Protein AF-A0A6B3H7F5-F1 (afdb_monomer_lite)

Secondary structure (DSSP, 8-state):
-GGGGTPPEEEEEEEEEEEEPPHHHHHHHT--TT-EEEEEEEEEEETTEEEEEEEEEEEGGGSTTHHHH--TTS-HHHHHHHTT--------------BPPHHHHHHHT--TT-B-

Sequence (116 aa):
GVRRQGLRPGRNLIGLDRFPCPEALAAEVGVERGEPVWHLERVLLADDERVGLESTYVGVARVPDLDTEFDPDSSFYAYLRDALGIAFGDADERIETVLATPREALLIGTPPALPM

pLDDT: mean 93.84, std 5.07, range [72.62, 98.62]

Foldseek 3Di:
DLVVVVWDKWKDWPDKDKFFADPVCCVVQVHDGGQIKIWTWIFIDTNNAGDFIDTDIHGCVQVVCCVPQDDSGDDPVCCCCVVRVDDDDDDDDDDDWDFDDPVRCVSNVHDGGDID

Radius of gyration: 15.36 Å; chains: 1; bounding box: 31×31×33 Å

Structure (mmCIF, N/CA/C/O backbone):
data_AF-A0A6B3H7F5-F1
#
_entry.id   AF-A0A6B3H7F5-F1
#
loop_
_atom_site.group_PDB
_atom_site.id
_atom_site.type_symbol
_atom_site.label_atom_id
_atom_site.label_alt_id
_atom_site.label_comp_id
_atom_site.label_asym_id
_atom_site.label_entity_id
_atom_site.label_seq_id
_atom_site.pdbx_PDB_ins_code
_atom_site.Cartn_x
_atom_site.Cartn_y
_atom_site.Cartn_z
_atom_site.occupancy
_atom_site.B_iso_or_equiv
_atom_site.auth_seq_id
_atom_site.auth_comp_id
_atom_site.auth_asym_id
_atom_site.auth_atom_id
_atom_site.pdbx_PDB_model_num
ATOM 1 N N . GLY A 1 1 ? -0.734 -9.229 -16.812 1.00 73.50 1 GLY A N 1
ATOM 2 C CA . GLY A 1 1 ? -0.096 -9.446 -15.500 1.00 73.50 1 GLY A CA 1
ATOM 3 C C . GLY A 1 1 ? 1.192 -10.217 -15.682 1.00 73.50 1 GLY A C 1
ATOM 4 O O . GLY A 1 1 ? 1.214 -11.103 -16.527 1.00 73.50 1 GLY A O 1
ATOM 5 N N . VAL A 1 2 ? 2.221 -9.892 -14.898 1.00 82.25 2 VAL A N 1
ATOM 6 C CA . VAL A 1 2 ? 3.620 -10.360 -15.029 1.00 82.25 2 VAL A CA 1
ATOM 7 C C . VAL A 1 2 ? 3.735 -11.871 -15.305 1.00 82.25 2 VAL A C 1
ATOM 9 O O . VAL A 1 2 ? 4.310 -12.274 -16.310 1.00 82.25 2 VAL A O 1
ATOM 12 N N . ARG A 1 3 ? 3.043 -12.721 -14.526 1.00 85.12 3 ARG A N 1
ATOM 13 C CA . ARG A 1 3 ? 3.044 -14.187 -14.738 1.00 85.12 3 ARG A CA 1
ATOM 14 C C . ARG A 1 3 ? 2.457 -14.630 -16.083 1.00 85.12 3 ARG A C 1
ATOM 16 O O . ARG A 1 3 ? 2.951 -15.577 -16.679 1.00 85.12 3 ARG A O 1
ATOM 23 N N . ARG A 1 4 ? 1.405 -13.959 -16.579 1.00 87.06 4 ARG A N 1
ATOM 24 C CA . ARG A 1 4 ? 0.800 -14.266 -17.895 1.00 87.06 4 ARG A CA 1
ATOM 25 C C . ARG A 1 4 ? 1.727 -13.898 -19.056 1.00 87.06 4 ARG A C 1
ATOM 27 O O . ARG A 1 4 ? 1.544 -14.418 -20.146 1.00 87.06 4 ARG A O 1
ATOM 34 N N . GLN A 1 5 ? 2.693 -13.012 -18.820 1.00 87.44 5 GLN A N 1
ATOM 35 C CA . GLN A 1 5 ? 3.730 -12.637 -19.783 1.00 87.44 5 GLN A CA 1
ATOM 36 C C . GLN A 1 5 ? 4.975 -13.537 -19.680 1.00 87.44 5 GLN A C 1
ATOM 38 O O . GLN A 1 5 ? 5.949 -13.298 -20.379 1.00 87.44 5 GLN A O 1
ATOM 43 N N . GLY A 1 6 ? 4.954 -14.572 -18.828 1.00 91.69 6 GLY A N 1
ATOM 44 C CA . GLY A 1 6 ? 6.085 -15.485 -18.631 1.00 91.69 6 GLY A CA 1
ATOM 45 C C . GLY A 1 6 ? 7.178 -14.964 -17.692 1.00 91.69 6 GLY A C 1
ATOM 46 O O . GLY A 1 6 ? 8.166 -15.660 -17.495 1.00 91.69 6 GLY A O 1
ATOM 47 N N . LEU A 1 7 ? 6.987 -13.788 -17.087 1.00 91.75 7 LEU A N 1
ATOM 48 C CA . LEU A 1 7 ? 7.950 -13.149 -16.188 1.00 91.75 7 LEU A CA 1
ATOM 49 C C . LEU A 1 7 ? 7.694 -13.558 -14.726 1.00 91.75 7 LEU A C 1
ATOM 51 O O . LEU A 1 7 ? 6.547 -13.806 -14.318 1.00 91.75 7 LEU A O 1
ATOM 55 N N . ARG A 1 8 ? 8.747 -13.596 -13.902 1.00 93.19 8 ARG A N 1
ATOM 56 C CA . ARG A 1 8 ? 8.657 -13.842 -12.455 1.00 93.19 8 ARG A CA 1
ATOM 57 C C . ARG A 1 8 ? 8.338 -12.537 -11.718 1.00 93.19 8 ARG A C 1
ATOM 59 O O . ARG A 1 8 ? 9.149 -11.616 -11.760 1.00 93.19 8 ARG A O 1
ATOM 66 N N . PRO A 1 9 ? 7.192 -12.429 -11.020 1.00 94.88 9 PRO A N 1
ATOM 67 C CA . PRO A 1 9 ? 6.926 -11.266 -10.189 1.00 94.88 9 PRO A CA 1
ATOM 68 C C . PRO A 1 9 ? 7.737 -11.337 -8.894 1.00 94.88 9 PRO A C 1
ATOM 70 O O . PRO A 1 9 ? 7.697 -12.359 -8.208 1.00 94.88 9 PRO A O 1
ATOM 73 N N . GLY A 1 10 ? 8.368 -10.231 -8.527 1.00 95.44 10 GLY A N 1
ATOM 74 C CA . GLY A 1 10 ? 8.966 -10.020 -7.208 1.00 95.44 10 GLY A CA 1
ATOM 75 C C . GLY A 1 10 ? 8.451 -8.730 -6.577 1.00 95.44 10 GLY A C 1
ATOM 76 O O . GLY A 1 10 ? 7.809 -7.920 -7.252 1.00 95.44 10 GLY A O 1
ATOM 77 N N . ARG A 1 11 ? 8.706 -8.553 -5.283 1.00 96.19 11 ARG A N 1
ATOM 78 C CA . ARG A 1 11 ? 8.567 -7.273 -4.585 1.00 96.19 11 ARG A CA 1
ATOM 79 C C . ARG A 1 11 ? 9.778 -7.077 -3.691 1.00 96.19 11 ARG A C 1
ATOM 81 O O . ARG A 1 11 ? 10.295 -8.067 -3.195 1.00 96.19 11 ARG A O 1
ATOM 88 N N . ASN A 1 12 ? 10.140 -5.819 -3.472 1.00 96.38 12 ASN A N 1
ATOM 89 C CA . ASN A 1 12 ? 11.061 -5.421 -2.416 1.00 96.38 12 ASN A CA 1
ATOM 90 C C . ASN A 1 12 ? 10.369 -4.389 -1.525 1.00 96.38 12 ASN A C 1
ATOM 92 O O . ASN A 1 12 ? 9.844 -3.390 -2.035 1.00 96.38 12 ASN A O 1
ATOM 96 N N . LEU A 1 13 ? 10.392 -4.606 -0.210 1.00 97.62 13 LEU A N 1
ATOM 97 C CA . LEU A 1 13 ? 9.888 -3.638 0.764 1.00 97.62 13 LEU A CA 1
ATOM 98 C C . LEU A 1 13 ? 10.684 -2.327 0.726 1.00 97.62 13 LEU A C 1
ATOM 100 O O . LEU A 1 13 ? 11.912 -2.338 0.809 1.00 97.62 13 LEU A O 1
ATOM 104 N N . ILE A 1 14 ? 9.975 -1.199 0.659 1.00 98.00 14 ILE A N 1
ATOM 105 C CA . ILE A 1 14 ? 10.545 0.137 0.878 1.00 98.00 14 ILE A CA 1
ATOM 106 C C . ILE A 1 14 ? 10.234 0.626 2.290 1.00 98.00 14 ILE A C 1
ATOM 108 O O . ILE A 1 14 ? 11.123 1.137 2.970 1.00 98.00 14 ILE A O 1
ATOM 112 N N . GLY A 1 15 ? 8.995 0.435 2.745 1.00 97.56 15 GLY A N 1
ATOM 113 C CA . GLY A 1 15 ? 8.571 0.828 4.081 1.00 97.56 15 GLY A CA 1
ATOM 114 C C . GLY A 1 15 ? 7.251 0.187 4.488 1.00 97.56 15 GLY A C 1
ATOM 115 O O . GLY A 1 15 ? 6.416 -0.143 3.643 1.00 97.56 15 GLY A O 1
ATOM 116 N N . LEU A 1 16 ? 7.086 0.014 5.796 1.00 98.38 16 LEU A N 1
ATOM 117 C CA . LEU A 1 16 ? 5.825 -0.340 6.433 1.00 98.38 16 LEU A CA 1
ATOM 118 C C . LEU A 1 16 ? 5.622 0.608 7.613 1.00 98.38 16 LEU A C 1
ATOM 120 O O . LEU A 1 16 ? 6.308 0.496 8.628 1.00 98.38 16 LEU A O 1
ATOM 124 N N . ASP A 1 17 ? 4.688 1.539 7.465 1.00 98.19 17 ASP A N 1
ATOM 125 C CA . ASP A 1 17 ? 4.415 2.578 8.454 1.00 98.19 17 ASP A CA 1
ATOM 126 C C . ASP A 1 17 ? 3.009 2.439 9.031 1.00 98.19 17 ASP A C 1
ATOM 128 O O . ASP A 1 17 ? 2.073 2.023 8.347 1.00 98.19 17 ASP A O 1
ATOM 132 N N . ARG A 1 18 ? 2.841 2.870 10.283 1.00 98.06 18 ARG A N 1
ATOM 133 C CA . ARG A 1 18 ? 1.538 3.011 10.941 1.00 98.06 18 ARG A CA 1
ATOM 134 C C . ARG A 1 18 ? 1.326 4.450 11.374 1.00 98.06 18 ARG A C 1
ATOM 136 O O . ARG A 1 18 ? 2.155 5.008 12.090 1.00 98.06 18 ARG A O 1
ATOM 143 N N . PHE A 1 19 ? 0.191 5.034 11.011 1.00 98.31 19 PHE A N 1
ATOM 144 C CA . PHE A 1 19 ? -0.126 6.422 11.353 1.00 98.31 19 PHE A CA 1
ATOM 145 C C . PHE A 1 19 ? -1.642 6.636 11.501 1.00 98.31 19 PHE A C 1
ATOM 147 O O . PHE A 1 19 ? -2.429 5.831 10.996 1.00 98.31 19 PHE A O 1
ATOM 154 N N . PRO A 1 20 ? -2.081 7.687 12.221 1.00 98.31 20 PRO A N 1
ATOM 155 C CA . PRO A 1 20 ? -3.494 8.060 12.274 1.00 98.31 20 PRO A CA 1
ATOM 156 C C . PRO A 1 20 ? -3.974 8.545 10.899 1.00 98.31 20 PRO A C 1
ATOM 158 O O . PRO A 1 20 ? -3.373 9.449 10.315 1.00 98.31 20 PRO A O 1
ATOM 161 N N . CYS A 1 21 ? -5.067 7.974 10.393 1.00 98.00 21 CYS A N 1
ATOM 162 C CA . CYS A 1 21 ? -5.553 8.244 9.046 1.00 98.00 21 CYS A CA 1
ATOM 163 C C . CYS A 1 21 ? -5.997 9.710 8.884 1.00 98.00 21 CYS A C 1
ATOM 165 O O . CYS A 1 21 ? -6.868 10.174 9.634 1.00 98.00 21 CYS A O 1
ATOM 167 N N . PRO A 1 22 ? -5.447 10.458 7.910 1.00 97.12 22 PRO A N 1
ATOM 168 C CA . PRO A 1 22 ? -5.914 11.798 7.601 1.00 97.12 22 PRO A CA 1
ATOM 169 C C . PRO A 1 22 ? -7.299 11.746 6.952 1.00 97.12 22 PRO A C 1
ATOM 171 O O . PRO A 1 22 ? -7.699 10.747 6.358 1.00 97.12 22 PRO A O 1
ATOM 174 N N . GLU A 1 23 ? -8.016 12.863 7.026 1.00 95.81 23 GLU A N 1
ATOM 175 C CA . GLU A 1 23 ? -9.384 12.985 6.509 1.00 95.81 23 GLU A CA 1
ATOM 176 C C . GLU A 1 23 ? -9.499 12.668 5.015 1.00 95.81 23 GLU A C 1
ATOM 178 O O . GLU A 1 23 ? -10.424 11.972 4.617 1.00 95.81 23 GLU A O 1
ATOM 183 N N . ALA A 1 24 ? -8.527 13.111 4.210 1.00 95.44 24 ALA A N 1
ATOM 184 C CA . ALA A 1 24 ? -8.522 12.873 2.768 1.00 95.44 24 ALA A CA 1
ATOM 185 C C . ALA A 1 24 ? -8.436 11.380 2.398 1.00 95.44 24 ALA A C 1
ATOM 187 O O . ALA A 1 24 ? -8.992 10.981 1.386 1.00 95.44 24 ALA A O 1
ATOM 188 N N . LEU A 1 25 ? -7.777 10.560 3.227 1.00 95.94 25 LEU A N 1
ATOM 189 C CA . LEU A 1 25 ? -7.582 9.128 2.974 1.00 95.94 25 LEU A CA 1
ATOM 190 C C . LEU A 1 25 ? -8.677 8.261 3.619 1.00 95.94 25 LEU A C 1
ATOM 192 O O . LEU A 1 25 ? -8.966 7.166 3.147 1.00 95.94 25 LEU A O 1
ATOM 196 N N . ALA A 1 26 ? -9.297 8.748 4.696 1.00 96.31 26 ALA A N 1
ATOM 197 C CA . ALA A 1 26 ? -10.242 7.981 5.508 1.00 96.31 26 ALA A CA 1
ATOM 198 C C . ALA A 1 26 ? -11.425 7.437 4.688 1.00 96.31 26 ALA A C 1
ATOM 200 O O . ALA A 1 26 ? -11.785 6.267 4.822 1.00 96.31 26 ALA A O 1
ATOM 201 N N . ALA A 1 27 ? -11.974 8.261 3.789 1.00 93.81 27 ALA A N 1
ATOM 202 C CA . ALA A 1 27 ? -13.069 7.861 2.910 1.00 93.81 27 ALA A CA 1
ATOM 203 C C . ALA A 1 27 ? -12.653 6.781 1.895 1.00 93.81 27 ALA A C 1
ATOM 205 O O . ALA A 1 27 ? -13.422 5.855 1.656 1.00 93.81 27 ALA A O 1
ATOM 206 N N . GLU A 1 28 ? -11.442 6.873 1.335 1.00 92.94 28 GLU A N 1
ATOM 207 C CA . GLU A 1 28 ? -10.929 5.915 0.346 1.00 92.94 28 GLU A CA 1
ATOM 208 C C . GLU A 1 28 ? -10.597 4.556 0.979 1.00 92.94 28 GLU A C 1
ATOM 210 O O . GLU A 1 28 ? -10.876 3.511 0.398 1.00 92.94 28 GLU A O 1
ATOM 215 N N . VAL A 1 29 ? -10.049 4.553 2.199 1.00 94.38 29 VAL A N 1
ATOM 216 C CA . VAL A 1 29 ? -9.703 3.319 2.932 1.00 94.38 29 VAL A CA 1
ATOM 217 C C . VAL A 1 29 ? -10.924 2.700 3.632 1.00 94.38 29 VAL A C 1
ATOM 219 O O . VAL A 1 29 ? -10.931 1.504 3.932 1.00 94.38 29 VAL A O 1
ATOM 222 N N . GLY A 1 30 ? -11.970 3.493 3.888 1.00 93.81 30 GLY A N 1
ATOM 223 C CA . GLY A 1 30 ? -13.180 3.057 4.588 1.00 93.81 30 GLY A CA 1
ATOM 224 C C . GLY A 1 30 ? -12.994 2.938 6.104 1.00 93.81 30 GLY A C 1
ATOM 225 O O . GLY A 1 30 ? -13.443 1.958 6.701 1.00 93.81 30 GLY A O 1
ATOM 226 N N . VAL A 1 31 ? -12.313 3.915 6.710 1.00 96.44 31 VAL A N 1
ATOM 227 C CA . VAL A 1 31 ? -12.071 4.037 8.164 1.00 96.44 31 VAL A CA 1
ATOM 228 C C . VAL A 1 31 ? -12.502 5.416 8.666 1.00 96.44 31 VAL A C 1
ATOM 230 O O . VAL A 1 31 ? -12.677 6.338 7.868 1.00 96.44 31 VAL A O 1
ATOM 233 N N . GLU A 1 32 ? -12.650 5.605 9.978 1.00 97.19 32 GLU A N 1
ATOM 234 C CA . GLU A 1 32 ? -12.858 6.944 10.533 1.00 97.19 32 GLU A CA 1
ATOM 235 C C . GLU A 1 32 ? -11.557 7.766 10.569 1.00 97.19 32 GLU A C 1
ATOM 237 O O . GLU A 1 32 ? -10.435 7.253 10.653 1.00 97.19 32 GLU A O 1
ATOM 242 N N . ARG A 1 33 ? -11.695 9.097 10.533 1.00 97.06 33 ARG A N 1
ATOM 243 C CA . ARG A 1 33 ? -10.559 10.015 10.680 1.00 97.06 33 ARG A CA 1
ATOM 244 C C . ARG A 1 33 ? -9.833 9.740 12.000 1.00 97.06 33 ARG A C 1
ATOM 246 O O . ARG A 1 33 ? -10.428 9.786 13.072 1.00 97.06 33 ARG A O 1
ATOM 253 N N . GLY A 1 34 ? -8.515 9.582 11.923 1.00 97.62 34 GLY A N 1
ATOM 254 C CA . GLY A 1 34 ? -7.657 9.326 13.076 1.00 97.62 34 GLY A CA 1
ATOM 255 C C . GLY A 1 34 ? -7.539 7.851 13.458 1.00 97.62 34 GLY A C 1
ATOM 256 O O . GLY A 1 34 ? -6.648 7.529 14.247 1.00 97.62 34 GLY A O 1
ATOM 257 N N . GLU A 1 35 ? -8.345 6.954 12.879 1.00 98.19 35 GLU A N 1
ATOM 258 C CA . GLU A 1 35 ? -8.112 5.519 13.032 1.00 98.19 35 GLU A CA 1
ATOM 259 C C . GLU A 1 35 ? -6.739 5.128 12.472 1.00 98.19 35 GLU A C 1
ATOM 261 O O . GLU A 1 35 ? -6.287 5.690 11.470 1.00 98.19 35 GLU A O 1
ATOM 266 N N . PRO A 1 36 ? -6.035 4.182 13.111 1.00 98.31 36 PRO A N 1
ATOM 267 C CA . PRO A 1 36 ? -4.723 3.769 12.651 1.00 98.31 36 PRO A CA 1
ATOM 268 C C . PRO A 1 36 ? -4.814 2.993 11.329 1.00 98.31 36 PRO A C 1
ATOM 270 O O . PRO A 1 36 ? -5.576 2.032 11.198 1.00 98.31 36 PRO A O 1
ATOM 273 N N . VAL A 1 37 ? -3.967 3.375 10.375 1.00 98.62 37 VAL A N 1
ATOM 274 C CA . VAL A 1 37 ? -3.829 2.750 9.053 1.00 98.62 37 VAL A CA 1
ATOM 275 C C . VAL A 1 37 ? -2.378 2.323 8.843 1.00 98.62 37 VAL A C 1
ATOM 277 O O . VAL A 1 37 ? -1.451 3.012 9.276 1.00 98.62 37 VAL A O 1
ATOM 280 N N . TRP A 1 38 ? -2.198 1.177 8.192 1.00 98.50 38 TRP A N 1
ATOM 281 C CA . TRP A 1 38 ? -0.921 0.739 7.643 1.00 98.50 38 TRP A CA 1
ATOM 282 C C . TRP A 1 38 ? -0.687 1.377 6.275 1.00 98.50 38 TRP A C 1
ATOM 284 O O . TRP A 1 38 ? -1.602 1.406 5.453 1.00 98.50 38 TRP A O 1
ATOM 294 N N . HIS A 1 39 ? 0.540 1.815 6.010 1.00 98.50 39 HIS A N 1
ATOM 295 C CA . HIS A 1 39 ? 1.046 2.102 4.672 1.00 98.50 39 HIS A CA 1
ATOM 296 C C . HIS A 1 39 ? 2.184 1.141 4.354 1.00 98.50 39 HIS A C 1
ATOM 298 O O . HIS A 1 39 ? 3.255 1.219 4.951 1.00 98.50 39 HIS A O 1
ATOM 304 N N . LEU A 1 40 ? 1.921 0.232 3.422 1.00 98.50 40 LEU A N 1
ATOM 305 C CA . LEU A 1 40 ? 2.895 -0.693 2.864 1.00 98.50 40 LEU A CA 1
ATOM 306 C C . LEU A 1 40 ? 3.348 -0.156 1.508 1.00 98.50 40 LEU A C 1
ATOM 308 O O . LEU A 1 40 ? 2.544 -0.069 0.580 1.00 98.50 40 LEU A O 1
ATOM 312 N N . GLU A 1 41 ? 4.633 0.154 1.382 1.00 98.38 41 GLU A N 1
ATOM 313 C CA . GLU A 1 41 ? 5.224 0.640 0.139 1.00 98.38 41 GLU A CA 1
ATOM 314 C C . GLU A 1 41 ? 6.260 -0.343 -0.397 1.00 98.38 41 GLU A C 1
ATOM 316 O O . GLU A 1 41 ? 7.161 -0.784 0.326 1.00 98.38 41 GLU A O 1
ATOM 321 N N . ARG A 1 42 ? 6.143 -0.696 -1.679 1.00 98.19 42 ARG A N 1
ATOM 322 C CA . ARG A 1 42 ? 6.979 -1.725 -2.303 1.00 98.19 42 ARG A CA 1
ATOM 323 C C . ARG A 1 42 ? 7.356 -1.381 -3.727 1.00 98.19 42 ARG A C 1
ATOM 325 O O . ARG A 1 42 ? 6.541 -0.879 -4.494 1.00 98.19 42 ARG A O 1
ATOM 332 N N . VAL A 1 43 ? 8.568 -1.756 -4.116 1.00 97.44 43 VAL A N 1
ATOM 333 C CA . VAL A 1 43 ? 8.963 -1.788 -5.526 1.00 97.44 43 VAL A CA 1
ATOM 334 C C . VAL A 1 43 ? 8.548 -3.126 -6.123 1.00 97.44 43 VAL A C 1
ATOM 336 O O . VAL A 1 43 ? 8.847 -4.181 -5.567 1.00 97.44 43 VAL A O 1
ATOM 339 N N . LEU A 1 44 ? 7.865 -3.080 -7.262 1.00 96.25 44 LEU A N 1
ATOM 340 C CA . LEU A 1 44 ? 7.429 -4.249 -8.015 1.00 96.25 44 LE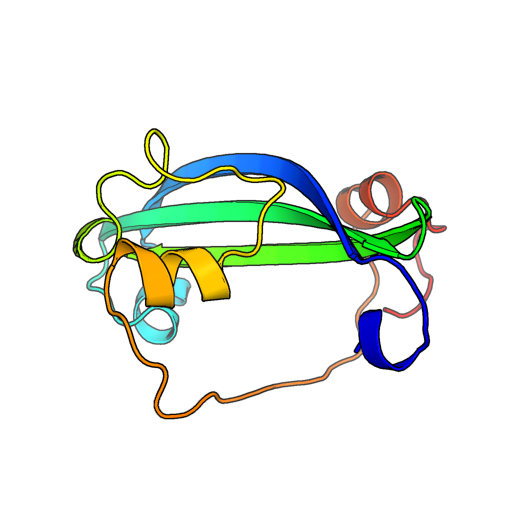U A CA 1
ATOM 341 C C . LEU A 1 44 ? 8.503 -4.661 -9.019 1.00 96.25 44 LEU A C 1
ATOM 343 O O . LEU A 1 44 ? 9.064 -3.815 -9.719 1.00 96.25 44 LEU A O 1
ATOM 347 N N . LEU A 1 45 ? 8.749 -5.968 -9.110 1.00 95.88 45 LEU A N 1
ATOM 348 C CA . LEU A 1 45 ? 9.752 -6.554 -9.993 1.00 95.88 45 LEU A CA 1
ATOM 349 C C . LEU A 1 45 ? 9.123 -7.468 -11.049 1.00 95.88 45 LEU A C 1
ATOM 351 O O . LEU A 1 45 ? 8.159 -8.187 -10.763 1.00 95.88 45 LEU A O 1
ATOM 355 N N . ALA A 1 46 ? 9.726 -7.503 -12.233 1.00 95.50 46 ALA A N 1
ATOM 356 C CA . ALA A 1 46 ? 9.511 -8.517 -13.257 1.00 95.50 46 ALA A CA 1
ATOM 357 C C . ALA A 1 46 ? 10.875 -9.052 -13.716 1.00 95.50 46 ALA A C 1
ATOM 359 O O . ALA A 1 46 ? 11.662 -8.300 -14.273 1.00 95.50 46 ALA A O 1
ATOM 360 N N . ASP A 1 47 ? 11.166 -10.327 -13.440 1.00 94.00 47 ASP A N 1
ATOM 361 C CA . ASP A 1 47 ? 12.497 -10.925 -13.662 1.00 94.00 47 ASP A CA 1
ATOM 362 C C . ASP A 1 47 ? 13.640 -10.065 -13.093 1.00 94.00 47 ASP A C 1
ATOM 364 O O . ASP A 1 47 ? 14.642 -9.807 -13.750 1.00 94.00 47 ASP A O 1
ATOM 368 N N . ASP A 1 48 ? 13.466 -9.622 -11.845 1.00 92.25 48 ASP A N 1
ATOM 369 C CA . ASP A 1 48 ? 14.434 -8.817 -11.089 1.00 92.25 48 ASP A CA 1
ATOM 370 C C . ASP A 1 48 ? 14.603 -7.363 -11.592 1.00 92.25 48 ASP A C 1
ATOM 372 O O . ASP A 1 48 ? 15.257 -6.550 -10.934 1.00 92.25 48 ASP A O 1
ATOM 376 N N . GLU A 1 49 ? 13.934 -6.978 -12.685 1.00 94.81 49 GLU A N 1
ATOM 377 C CA . GLU A 1 49 ? 13.838 -5.587 -13.134 1.00 94.81 49 GLU A CA 1
ATOM 378 C C . GLU A 1 49 ? 12.712 -4.839 -12.418 1.00 94.81 49 GLU A C 1
ATOM 380 O O . GLU A 1 49 ? 11.603 -5.350 -12.260 1.00 94.81 49 GLU A O 1
ATOM 385 N N . ARG A 1 50 ? 12.979 -3.596 -12.008 1.00 94.94 50 ARG A N 1
ATOM 386 C CA . ARG A 1 50 ? 11.996 -2.729 -11.348 1.00 94.94 50 ARG A CA 1
ATOM 387 C C . ARG A 1 50 ? 11.014 -2.174 -12.370 1.00 94.94 50 ARG A C 1
ATOM 389 O O . ARG A 1 50 ? 11.415 -1.481 -13.298 1.00 94.94 50 ARG A O 1
ATOM 396 N N . VAL A 1 51 ? 9.732 -2.453 -12.165 1.00 93.38 51 VAL A N 1
ATOM 397 C CA . VAL A 1 51 ? 8.662 -2.100 -13.114 1.00 93.38 51 VAL A CA 1
ATOM 398 C C . VAL A 1 51 ? 7.599 -1.179 -12.529 1.00 93.38 51 VAL A C 1
ATOM 400 O O . VAL A 1 51 ? 6.759 -0.678 -13.267 1.00 93.38 51 VAL A O 1
ATOM 403 N N . GLY A 1 52 ? 7.615 -0.940 -11.219 1.00 93.62 52 GLY A N 1
ATOM 404 C CA . GLY A 1 52 ? 6.661 -0.034 -10.592 1.00 93.62 52 GLY A CA 1
ATOM 405 C C . GLY A 1 52 ? 6.910 0.170 -9.106 1.00 93.62 52 GLY A C 1
ATOM 406 O O . GLY A 1 52 ? 7.705 -0.541 -8.491 1.00 93.62 52 GLY A O 1
ATOM 407 N N . LEU A 1 53 ? 6.200 1.143 -8.549 1.00 95.44 53 LEU A N 1
ATOM 408 C CA . LEU A 1 53 ? 6.090 1.392 -7.119 1.00 95.44 53 LEU A CA 1
ATOM 409 C C . LEU A 1 53 ? 4.622 1.209 -6.731 1.00 95.44 53 LEU A C 1
ATOM 411 O O . LEU A 1 53 ? 3.730 1.651 -7.449 1.00 95.44 53 LEU A O 1
ATOM 415 N N . GLU A 1 54 ? 4.379 0.529 -5.623 1.00 96.38 54 GLU A N 1
ATOM 416 C CA . GLU A 1 54 ? 3.050 0.265 -5.088 1.00 96.38 54 GLU A CA 1
ATOM 417 C C . GLU A 1 54 ? 2.956 0.856 -3.683 1.00 96.38 54 GLU A C 1
ATOM 419 O O . GLU A 1 54 ? 3.790 0.541 -2.832 1.00 96.38 54 GLU A O 1
ATOM 424 N N . SER A 1 55 ? 1.916 1.653 -3.440 1.00 96.62 55 SER A N 1
ATOM 425 C CA . SER A 1 55 ? 1.530 2.142 -2.115 1.00 96.62 55 SER A CA 1
ATOM 426 C C . SER A 1 55 ? 0.176 1.547 -1.750 1.00 96.62 55 SER A C 1
ATOM 428 O O . SER A 1 55 ? -0.820 1.775 -2.431 1.00 96.62 55 SER A O 1
ATOM 430 N N . THR A 1 56 ? 0.143 0.755 -0.683 1.00 97.31 56 THR A N 1
ATOM 431 C CA . THR A 1 56 ? -1.068 0.098 -0.183 1.00 9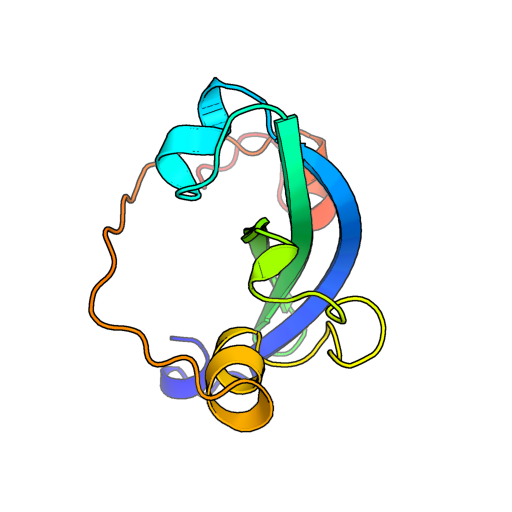7.31 56 THR A CA 1
ATOM 432 C C . THR A 1 56 ? -1.438 0.671 1.176 1.00 97.31 56 THR A C 1
ATOM 434 O O . THR A 1 56 ? -0.612 0.671 2.089 1.00 97.31 56 THR A O 1
ATOM 437 N N . TYR A 1 57 ? -2.692 1.098 1.325 1.00 97.94 57 TYR A N 1
ATOM 438 C CA . TYR A 1 57 ? -3.248 1.580 2.588 1.00 97.94 57 TYR A CA 1
ATOM 439 C C . TYR A 1 57 ? -4.333 0.627 3.085 1.00 97.94 57 TYR A C 1
ATOM 441 O O . TYR A 1 57 ? -5.245 0.276 2.338 1.00 97.94 57 TYR A O 1
ATOM 449 N N . VAL A 1 58 ? -4.248 0.196 4.345 1.00 97.38 58 VAL A N 1
ATOM 450 C CA . VAL A 1 58 ? -5.250 -0.695 4.949 1.00 97.38 58 VAL A CA 1
ATOM 451 C C . VAL A 1 58 ? -5.451 -0.380 6.428 1.00 97.38 58 VAL A C 1
ATOM 453 O O . VAL A 1 58 ? -4.495 -0.125 7.159 1.00 97.38 58 VAL A O 1
ATOM 456 N N . GLY A 1 59 ? -6.701 -0.391 6.893 1.00 98.00 59 GLY A N 1
ATOM 457 C CA . GLY A 1 59 ? -7.012 -0.177 8.307 1.00 98.00 59 GLY A CA 1
ATOM 458 C C . GLY A 1 59 ? -6.374 -1.244 9.200 1.00 98.00 59 GLY A C 1
ATOM 459 O O . GLY A 1 59 ?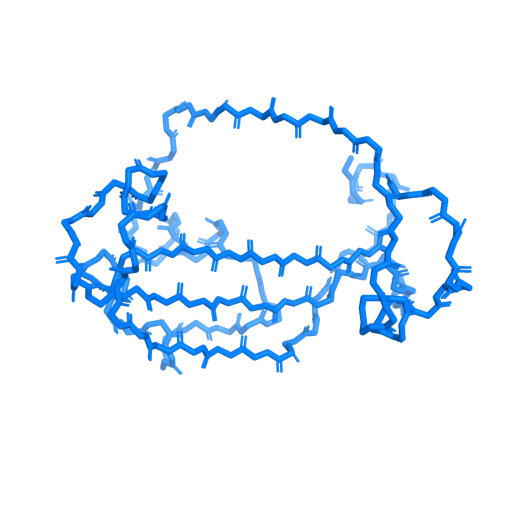 -6.554 -2.441 8.964 1.00 98.00 59 GLY A O 1
ATOM 460 N N . VAL A 1 60 ? -5.683 -0.817 10.264 1.00 98.19 60 VAL A N 1
ATOM 461 C CA . VAL A 1 60 ? -5.008 -1.731 11.207 1.00 98.19 60 VAL A CA 1
ATOM 462 C C . VAL A 1 60 ? -6.010 -2.689 11.852 1.00 98.19 60 VAL A C 1
ATOM 464 O O . VAL A 1 60 ? -5.696 -3.851 12.058 1.00 98.19 60 VAL A O 1
ATOM 467 N N . ALA A 1 61 ? -7.249 -2.254 12.095 1.00 97.06 61 ALA A N 1
ATOM 468 C CA . ALA A 1 61 ? -8.288 -3.107 12.672 1.00 97.06 61 ALA A CA 1
ATOM 469 C C . ALA A 1 61 ? -8.601 -4.365 11.834 1.00 97.06 61 ALA A C 1
ATOM 471 O O . ALA A 1 61 ? -9.026 -5.374 12.390 1.00 97.06 61 ALA A O 1
ATOM 472 N N . ARG A 1 62 ? -8.397 -4.322 10.507 1.00 95.12 62 ARG A N 1
ATOM 473 C CA . ARG A 1 62 ? -8.622 -5.475 9.614 1.00 95.12 62 ARG A CA 1
ATOM 474 C C . ARG A 1 62 ? -7.404 -6.384 9.494 1.00 95.12 62 ARG A C 1
ATOM 476 O O . ARG A 1 62 ? -7.556 -7.555 9.168 1.00 95.12 62 ARG A O 1
ATOM 483 N N . VAL A 1 63 ? -6.216 -5.825 9.701 1.00 96.88 63 VAL A N 1
ATOM 484 C CA . VAL A 1 63 ? -4.928 -6.487 9.477 1.00 96.88 63 VAL A CA 1
ATOM 485 C C . VAL A 1 63 ? -3.982 -6.128 10.634 1.00 96.88 63 VAL A C 1
ATOM 487 O O . VAL A 1 63 ? -3.003 -5.409 10.429 1.00 96.88 63 VAL A O 1
ATOM 490 N N . PRO A 1 64 ? -4.310 -6.522 11.879 1.00 96.94 64 PRO A N 1
ATOM 491 C CA . PRO A 1 64 ? -3.640 -5.998 13.071 1.00 96.94 64 PRO A CA 1
ATOM 492 C C . PRO A 1 64 ? -2.163 -6.382 13.154 1.00 96.94 64 PRO A C 1
ATOM 494 O O . PRO A 1 64 ? -1.365 -5.558 13.588 1.00 96.94 64 PRO A O 1
ATOM 497 N N . ASP A 1 65 ? -1.819 -7.574 12.666 1.00 96.81 65 ASP A N 1
ATOM 498 C CA . ASP A 1 65 ? -0.496 -8.194 12.805 1.00 96.81 65 ASP A CA 1
ATOM 499 C C . ASP A 1 65 ? 0.302 -8.160 11.484 1.00 96.81 65 ASP A C 1
ATOM 501 O O . ASP A 1 65 ? 1.076 -9.064 11.171 1.00 96.81 65 ASP A O 1
ATOM 505 N N . LEU A 1 66 ? 0.077 -7.133 10.652 1.00 97.44 66 LEU A N 1
ATOM 506 C CA . LEU A 1 66 ? 0.724 -7.008 9.337 1.00 97.44 66 LEU A CA 1
ATOM 507 C C . LEU A 1 66 ? 2.256 -6.943 9.433 1.00 97.44 66 LEU A C 1
ATOM 509 O O . LEU A 1 66 ? 2.947 -7.367 8.517 1.00 97.44 66 LEU A O 1
ATOM 513 N N . ASP A 1 67 ? 2.799 -6.391 10.510 1.00 96.94 67 ASP A N 1
ATOM 514 C CA . ASP A 1 67 ? 4.238 -6.239 10.723 1.00 96.94 67 ASP A CA 1
ATOM 515 C C . ASP A 1 67 ? 4.939 -7.534 11.155 1.00 96.94 67 ASP A C 1
ATOM 517 O O . ASP A 1 67 ? 6.159 -7.640 11.020 1.00 96.94 67 ASP A O 1
ATOM 521 N N . THR A 1 68 ? 4.191 -8.522 11.648 1.00 97.00 68 THR A N 1
ATOM 522 C CA . THR A 1 68 ? 4.748 -9.766 12.195 1.00 97.00 68 THR A CA 1
ATOM 523 C C . THR A 1 68 ? 4.367 -11.009 11.397 1.00 97.00 68 THR A C 1
ATOM 525 O O . THR A 1 68 ? 5.184 -11.921 11.279 1.00 97.00 68 THR A O 1
ATOM 528 N N . GLU A 1 69 ? 3.159 -11.058 10.831 1.00 96.69 69 GLU A N 1
ATOM 529 C CA . GLU A 1 69 ? 2.607 -12.254 10.176 1.00 96.69 69 GLU A CA 1
ATOM 530 C C . GLU A 1 69 ? 2.728 -12.227 8.644 1.00 96.69 69 GLU A C 1
ATOM 532 O O . GLU A 1 69 ? 2.460 -13.227 7.974 1.00 96.69 69 GLU A O 1
ATOM 537 N N . PHE A 1 70 ? 3.112 -11.092 8.056 1.00 97.44 70 PHE A N 1
ATOM 538 C CA . PHE A 1 70 ? 3.197 -10.933 6.607 1.00 97.44 70 PHE A CA 1
ATOM 539 C C . PHE A 1 70 ? 4.642 -10.826 6.124 1.00 97.44 70 PHE A C 1
ATOM 541 O O . PHE A 1 70 ? 5.394 -9.943 6.525 1.00 97.44 70 PHE A O 1
ATOM 548 N N . ASP A 1 71 ? 5.002 -11.697 5.181 1.00 97.00 71 ASP A N 1
ATOM 549 C CA . ASP A 1 71 ? 6.228 -11.559 4.399 1.00 97.00 71 ASP A CA 1
ATOM 550 C C . ASP A 1 71 ? 6.040 -10.455 3.336 1.00 97.00 71 ASP A C 1
ATOM 552 O O . ASP A 1 71 ? 5.250 -10.644 2.399 1.00 97.00 71 ASP A O 1
ATOM 556 N N . PRO A 1 72 ? 6.747 -9.314 3.434 1.00 95.25 72 PRO A N 1
ATOM 557 C CA . PRO A 1 72 ? 6.526 -8.164 2.563 1.00 95.25 72 PRO A CA 1
ATOM 558 C C . PRO A 1 72 ? 6.878 -8.415 1.090 1.00 95.25 72 PRO A C 1
ATOM 560 O O . PRO A 1 72 ? 6.300 -7.766 0.203 1.00 95.25 72 PRO A O 1
ATOM 563 N N . ASP A 1 73 ? 7.752 -9.385 0.814 1.00 94.50 73 ASP A N 1
ATOM 564 C CA . ASP A 1 73 ? 8.164 -9.743 -0.546 1.00 94.50 73 ASP A CA 1
ATOM 565 C C . ASP A 1 73 ? 7.130 -10.673 -1.223 1.00 94.50 73 ASP A C 1
ATOM 567 O O . ASP A 1 73 ? 7.135 -10.891 -2.444 1.00 94.50 73 ASP A O 1
ATOM 571 N N . SER A 1 74 ? 6.162 -11.166 -0.442 1.00 94.25 74 SER A N 1
ATOM 572 C CA . SER A 1 74 ? 5.079 -12.038 -0.884 1.00 94.25 74 SER A CA 1
ATOM 573 C C . SER A 1 74 ? 3.854 -11.274 -1.429 1.00 94.25 74 SER A C 1
ATOM 575 O O . SER A 1 74 ? 3.784 -10.041 -1.512 1.00 94.25 74 SER A O 1
ATOM 577 N N . SER A 1 75 ? 2.840 -12.016 -1.884 1.00 93.94 75 SER A N 1
ATOM 578 C CA . SER A 1 75 ? 1.608 -11.418 -2.404 1.00 93.94 75 SER A CA 1
ATOM 579 C C . SER A 1 75 ? 0.686 -10.978 -1.266 1.00 93.94 75 SER A C 1
ATOM 581 O O . SER A 1 75 ? 0.120 -11.813 -0.569 1.00 93.94 75 SER A O 1
ATOM 583 N N . PHE A 1 76 ? 0.446 -9.668 -1.163 1.00 95.75 76 PHE A N 1
ATOM 584 C CA . PHE A 1 76 ? -0.483 -9.102 -0.178 1.00 95.75 76 PHE A CA 1
ATOM 585 C C . PHE A 1 76 ? -1.909 -9.653 -0.339 1.00 95.75 76 PHE A C 1
ATOM 587 O O . PHE A 1 76 ? -2.515 -10.106 0.623 1.00 95.75 76 PHE A O 1
ATOM 594 N N . TYR A 1 77 ? -2.407 -9.742 -1.575 1.00 93.88 77 TYR A N 1
ATOM 595 C CA . TYR A 1 77 ? -3.697 -10.376 -1.871 1.00 93.88 77 TYR A CA 1
ATOM 596 C C . TYR A 1 77 ? -3.776 -11.844 -1.423 1.00 93.88 77 TYR A C 1
ATOM 598 O O . TYR A 1 77 ? -4.822 -12.277 -0.944 1.00 93.88 77 TYR A O 1
ATOM 606 N N . ALA A 1 78 ? -2.695 -12.618 -1.586 1.00 94.31 78 ALA A N 1
ATOM 607 C CA . ALA A 1 78 ? -2.663 -14.001 -1.115 1.00 94.31 78 ALA A CA 1
ATOM 608 C C . ALA A 1 78 ? -2.688 -14.060 0.414 1.00 94.31 78 ALA A C 1
ATOM 610 O O . ALA A 1 78 ? -3.463 -14.831 0.958 1.00 94.31 78 ALA A O 1
ATOM 611 N N . TYR A 1 79 ? -1.928 -13.202 1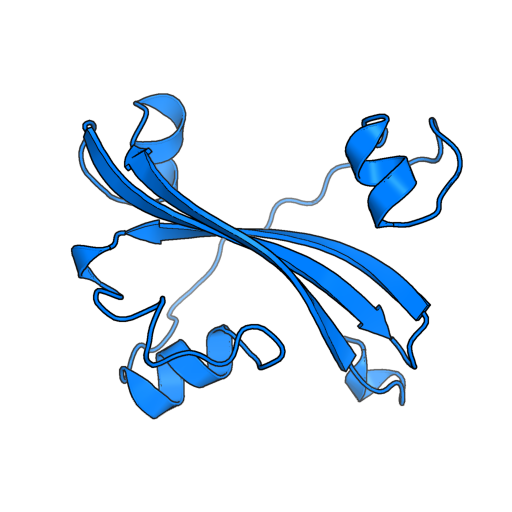.098 1.00 96.69 79 TYR A N 1
ATOM 612 C CA . TYR A 1 79 ? -1.968 -13.097 2.557 1.00 96.69 79 TYR A CA 1
ATOM 613 C C . TYR A 1 79 ? -3.375 -12.760 3.073 1.00 96.69 79 TYR A C 1
ATOM 615 O O . TYR A 1 79 ? -3.914 -13.489 3.904 1.00 96.69 79 TYR A O 1
ATOM 623 N N . LEU A 1 80 ? -4.023 -11.732 2.517 1.00 96.62 80 LEU A N 1
ATOM 624 C CA . LEU A 1 80 ? -5.379 -11.351 2.922 1.00 96.62 80 LEU A CA 1
ATOM 625 C C . LEU A 1 80 ? -6.385 -12.496 2.735 1.00 96.62 80 LEU A C 1
ATOM 627 O O . LEU A 1 80 ? -7.213 -12.739 3.610 1.00 96.62 80 LEU A O 1
ATOM 631 N N . ARG A 1 81 ? -6.296 -13.235 1.626 1.00 96.25 81 ARG A N 1
ATOM 632 C CA . ARG A 1 81 ? -7.197 -14.360 1.351 1.00 96.25 81 ARG A CA 1
ATOM 633 C C . ARG A 1 81 ? -6.882 -15.589 2.202 1.00 96.25 81 ARG A C 1
ATOM 635 O O . ARG A 1 81 ? -7.785 -16.156 2.804 1.00 96.25 81 ARG A O 1
ATOM 642 N N . ASP A 1 82 ? -5.630 -16.027 2.198 1.00 95.75 82 ASP A N 1
ATOM 643 C CA . ASP A 1 82 ? -5.229 -17.344 2.693 1.00 95.75 82 ASP A CA 1
ATOM 644 C C . ASP A 1 82 ? -4.986 -17.328 4.209 1.00 95.75 82 ASP A C 1
ATOM 646 O O . ASP A 1 82 ? -5.331 -18.296 4.882 1.00 95.75 82 ASP A O 1
ATOM 650 N N . ALA A 1 83 ? -4.441 -16.232 4.754 1.00 95.62 83 ALA A N 1
ATOM 651 C CA . ALA A 1 83 ? -4.182 -16.093 6.188 1.00 95.62 83 ALA A CA 1
ATOM 652 C C . ALA A 1 83 ? -5.357 -15.451 6.941 1.00 95.62 83 ALA A C 1
ATOM 654 O O . ALA A 1 83 ? -5.682 -15.886 8.043 1.00 95.62 83 ALA A O 1
ATOM 655 N N . LEU A 1 84 ? -6.018 -14.446 6.350 1.00 96.06 84 LEU A N 1
ATOM 656 C CA . LEU A 1 84 ? -7.091 -13.696 7.024 1.00 96.06 84 LEU A CA 1
ATOM 657 C C . LEU A 1 84 ? -8.506 -14.052 6.551 1.00 96.06 84 LEU A C 1
ATOM 659 O O . LEU A 1 84 ? -9.482 -13.576 7.129 1.00 96.06 84 LEU A O 1
ATOM 663 N N . GLY A 1 85 ? -8.650 -14.876 5.509 1.00 96.00 85 GLY A N 1
ATOM 664 C CA . GLY A 1 85 ? -9.961 -15.258 4.974 1.00 96.00 85 GLY A CA 1
ATOM 665 C C . GLY A 1 85 ? -10.725 -14.108 4.309 1.00 96.00 85 GLY A C 1
ATOM 666 O O . GLY A 1 85 ? -11.935 -14.212 4.105 1.00 96.00 85 GLY A O 1
ATOM 667 N N . ILE A 1 86 ? -10.050 -13.005 3.976 1.00 94.88 86 ILE A N 1
ATOM 668 C CA . ILE A 1 86 ? -10.665 -11.828 3.364 1.00 94.88 86 ILE A CA 1
ATOM 669 C C . ILE A 1 86 ? -10.843 -12.088 1.868 1.00 94.88 86 ILE A C 1
ATOM 671 O O . ILE A 1 86 ? -9.879 -12.196 1.106 1.00 94.88 86 ILE A O 1
ATOM 675 N N . ALA A 1 87 ? -12.100 -12.175 1.440 1.00 91.62 87 ALA A N 1
ATOM 676 C CA . ALA A 1 87 ? -12.468 -12.271 0.036 1.00 91.62 87 ALA A CA 1
ATOM 677 C C . ALA A 1 87 ? -12.792 -10.885 -0.532 1.00 91.62 87 ALA A C 1
ATOM 679 O O . ALA A 1 87 ? -13.537 -10.111 0.068 1.00 91.62 87 ALA A O 1
ATOM 680 N N . PHE A 1 88 ? -12.254 -10.594 -1.714 1.00 89.06 88 PHE A N 1
ATOM 681 C CA . PHE A 1 88 ? -12.558 -9.372 -2.451 1.00 89.06 88 PHE A CA 1
ATOM 682 C C . PHE A 1 88 ? -13.845 -9.552 -3.252 1.00 89.06 88 PHE A C 1
ATOM 684 O O . PHE A 1 88 ? -14.006 -10.560 -3.943 1.00 89.06 88 PHE A O 1
ATOM 691 N N . GLY A 1 89 ? -14.752 -8.581 -3.140 1.00 91.06 89 GLY A N 1
ATOM 692 C CA . GLY A 1 89 ? -15.988 -8.536 -3.919 1.00 91.06 89 GLY A CA 1
ATOM 693 C C . GLY A 1 89 ? -15.777 -7.814 -5.244 1.00 91.06 89 GLY A C 1
ATOM 694 O O . GLY A 1 89 ? -15.863 -8.426 -6.306 1.00 91.06 89 GLY A O 1
ATOM 695 N N . ASP A 1 90 ? -15.466 -6.524 -5.164 1.00 91.56 90 ASP A N 1
ATOM 696 C CA . ASP A 1 90 ? -15.205 -5.663 -6.313 1.00 91.56 90 ASP A CA 1
ATOM 697 C C . ASP A 1 90 ? -14.020 -4.716 -6.042 1.00 91.56 90 ASP A C 1
ATOM 699 O O . ASP A 1 90 ? -13.448 -4.722 -4.947 1.00 91.56 90 ASP A O 1
ATOM 703 N N . ALA A 1 91 ? -13.613 -3.979 -7.074 1.00 91.19 91 ALA A N 1
ATOM 704 C CA . ALA A 1 91 ? -12.590 -2.951 -6.997 1.00 91.19 91 ALA A CA 1
ATOM 705 C C . ALA A 1 91 ? -12.847 -1.878 -8.063 1.00 91.19 91 ALA A C 1
ATOM 707 O O . ALA A 1 91 ? -13.053 -2.202 -9.237 1.00 91.19 91 ALA A O 1
ATOM 708 N N . ASP A 1 92 ? -12.732 -0.616 -7.661 1.00 91.75 92 ASP A N 1
ATOM 709 C CA . ASP A 1 92 ? -12.664 0.523 -8.569 1.00 91.75 92 ASP A CA 1
ATOM 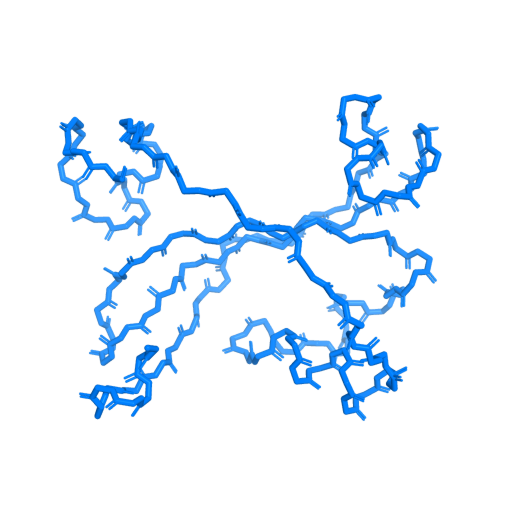710 C C . ASP A 1 92 ? -11.204 0.785 -8.964 1.00 91.75 92 ASP A C 1
ATOM 712 O O . ASP A 1 92 ? -10.345 1.016 -8.112 1.00 91.75 92 ASP A O 1
ATOM 716 N N . GLU A 1 93 ? -10.910 0.759 -10.267 1.00 93.44 93 GLU A N 1
ATOM 717 C CA . GLU A 1 93 ? -9.571 1.020 -10.804 1.00 93.44 93 GLU A CA 1
ATOM 718 C C . GLU A 1 93 ? -9.564 2.308 -11.635 1.00 93.44 93 GLU A C 1
ATOM 720 O O . GLU A 1 93 ? -10.380 2.502 -12.541 1.00 93.44 93 GLU A O 1
ATOM 725 N N . ARG A 1 94 ? -8.607 3.191 -11.339 1.00 93.38 94 ARG A N 1
ATOM 726 C CA . ARG A 1 94 ? -8.378 4.439 -12.067 1.00 93.38 94 ARG A CA 1
ATOM 727 C C . ARG A 1 94 ? -6.981 4.421 -12.675 1.00 93.38 94 ARG A C 1
ATOM 729 O O . ARG A 1 94 ? -6.002 4.218 -11.969 1.00 93.38 94 ARG A O 1
ATOM 736 N N . ILE A 1 95 ? -6.903 4.681 -13.979 1.00 93.56 95 ILE A N 1
ATOM 737 C CA . ILE A 1 95 ? -5.641 4.775 -14.719 1.00 93.56 95 ILE A CA 1
ATOM 738 C C . ILE A 1 95 ? -5.457 6.221 -15.167 1.00 93.56 95 ILE A C 1
ATOM 740 O O . ILE A 1 95 ? -6.330 6.794 -15.821 1.00 93.56 95 ILE A O 1
ATOM 744 N N . GLU A 1 96 ? -4.312 6.799 -14.833 1.00 92.38 96 GLU A N 1
ATOM 745 C CA . GLU A 1 96 ? -3.930 8.148 -15.232 1.00 92.38 96 GLU A CA 1
ATOM 746 C C . GLU A 1 96 ? -2.432 8.222 -15.495 1.00 92.38 96 GLU A C 1
ATOM 748 O O . GLU A 1 96 ? -1.674 7.402 -14.987 1.00 92.38 96 GLU A O 1
ATOM 753 N N . THR A 1 97 ? -2.024 9.198 -16.310 1.00 91.81 97 THR A N 1
ATOM 754 C CA . THR A 1 97 ? -0.610 9.442 -16.587 1.00 91.81 97 THR A CA 1
ATOM 755 C C . THR A 1 97 ? -0.074 10.546 -15.696 1.00 91.81 97 THR A C 1
ATOM 757 O O . THR A 1 97 ? -0.606 11.662 -15.724 1.00 91.81 97 THR A O 1
ATOM 760 N N . VAL A 1 98 ? 1.005 10.274 -14.974 1.00 90.62 98 VAL A N 1
ATOM 761 C CA . VAL A 1 98 ? 1.654 11.241 -14.080 1.00 90.62 98 VAL A CA 1
ATOM 762 C C . VAL A 1 98 ? 3.146 11.341 -14.379 1.00 90.62 98 VAL A C 1
ATOM 764 O O . VAL A 1 98 ? 3.721 10.529 -15.099 1.00 90.62 98 VAL A O 1
ATOM 767 N N . LEU A 1 99 ? 3.793 12.377 -13.851 1.00 90.81 99 LEU A N 1
ATOM 768 C CA . LEU A 1 99 ? 5.251 12.438 -13.835 1.00 90.81 99 LEU A CA 1
ATOM 769 C C . LEU A 1 99 ? 5.735 11.888 -12.501 1.00 90.81 99 LEU A C 1
ATOM 771 O O . LEU A 1 99 ? 5.281 12.351 -11.455 1.00 90.81 99 LEU A O 1
ATOM 775 N N . ALA A 1 100 ? 6.686 10.956 -12.546 1.00 88.94 100 ALA A N 1
ATOM 776 C CA . ALA A 1 100 ? 7.326 10.461 -11.337 1.00 88.94 100 ALA A CA 1
ATOM 777 C C . ALA A 1 100 ? 7.973 11.622 -10.564 1.00 88.94 100 ALA A C 1
ATOM 779 O O . ALA A 1 100 ? 8.755 12.409 -11.115 1.00 88.94 100 ALA A O 1
ATOM 780 N N . THR A 1 101 ? 7.688 11.700 -9.269 1.00 91.56 101 THR A N 1
ATOM 781 C CA . THR A 1 101 ? 8.459 12.520 -8.336 1.00 91.56 101 THR A CA 1
ATOM 782 C C . THR A 1 101 ? 9.927 12.069 -8.340 1.00 91.56 101 THR A C 1
ATOM 784 O O . THR A 1 101 ? 10.230 10.923 -8.686 1.00 91.56 101 THR A O 1
ATOM 787 N N . PRO A 1 102 ? 10.882 12.911 -7.900 1.00 92.31 102 PRO A N 1
ATOM 788 C CA . PRO A 1 102 ? 12.285 12.504 -7.825 1.00 92.31 102 PRO A CA 1
ATOM 789 C C . PRO A 1 102 ? 12.513 11.222 -7.009 1.00 92.31 102 PRO A C 1
ATOM 791 O O . PRO A 1 102 ? 13.383 10.425 -7.350 1.00 92.31 102 PRO A O 1
ATOM 794 N N . ARG A 1 103 ? 11.720 10.997 -5.952 1.00 93.62 103 ARG A N 1
ATOM 795 C CA . ARG A 1 103 ? 11.810 9.792 -5.119 1.00 93.62 103 ARG A CA 1
ATOM 796 C C . ARG A 1 103 ? 11.336 8.548 -5.868 1.00 93.62 103 ARG A C 1
ATOM 798 O O . ARG A 1 103 ? 12.044 7.548 -5.868 1.00 93.62 103 ARG A O 1
ATOM 805 N N . GLU A 1 104 ? 10.179 8.615 -6.520 1.00 93.50 104 GLU A N 1
ATOM 806 C CA . GLU A 1 104 ? 9.648 7.506 -7.327 1.00 93.50 104 GLU A CA 1
ATOM 807 C C . GLU A 1 104 ? 10.587 7.165 -8.485 1.00 93.50 104 GLU A C 1
ATOM 809 O O . GLU A 1 104 ? 10.904 5.998 -8.701 1.00 93.50 104 GLU A O 1
ATOM 814 N N . ALA A 1 105 ? 11.106 8.186 -9.173 1.00 92.94 105 ALA A N 1
ATOM 815 C CA . ALA A 1 105 ? 12.071 8.030 -10.255 1.00 92.94 105 ALA A CA 1
ATOM 816 C C . ALA A 1 105 ? 13.330 7.276 -9.793 1.00 92.94 105 ALA A C 1
ATOM 818 O O . ALA A 1 105 ? 13.780 6.346 -10.464 1.00 92.94 105 ALA A O 1
ATOM 819 N N . LEU A 1 106 ? 13.862 7.618 -8.613 1.00 92.75 106 LEU A N 1
ATOM 820 C CA . LEU A 1 106 ? 14.999 6.923 -8.003 1.00 92.75 106 LEU A CA 1
ATOM 821 C C . LEU A 1 106 ? 14.667 5.479 -7.612 1.00 92.75 106 LEU A C 1
ATOM 823 O O . LEU A 1 106 ? 15.464 4.582 -7.884 1.00 92.75 106 LEU A O 1
ATOM 827 N N . LEU A 1 107 ? 13.508 5.253 -6.988 1.00 94.06 107 LEU A N 1
ATOM 828 C CA . LEU A 1 107 ? 13.086 3.923 -6.544 1.00 94.06 107 LEU A CA 1
ATOM 829 C C . LEU A 1 107 ? 12.852 2.977 -7.718 1.00 94.06 107 LEU A C 1
ATOM 831 O O . LEU A 1 107 ? 13.258 1.823 -7.652 1.00 94.06 107 LEU A O 1
ATOM 835 N N . ILE A 1 108 ? 12.245 3.462 -8.799 1.00 91.94 108 ILE A N 1
ATOM 836 C CA . ILE A 1 108 ? 11.989 2.675 -10.010 1.00 91.94 108 ILE A CA 1
ATOM 837 C C . ILE A 1 108 ? 13.268 2.570 -10.859 1.00 91.94 108 ILE A C 1
ATOM 839 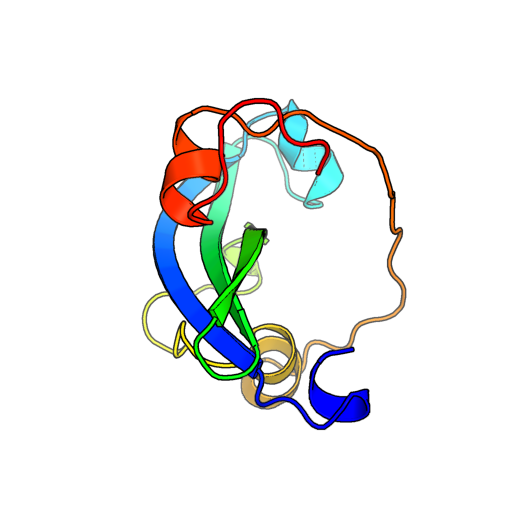O O . ILE A 1 108 ? 13.536 1.537 -11.471 1.00 91.94 108 ILE A O 1
ATOM 843 N N . GLY A 1 109 ? 14.138 3.580 -10.825 1.00 90.25 109 GLY A N 1
ATOM 844 C CA . GLY A 1 109 ? 15.345 3.661 -11.650 1.00 90.25 109 GLY A CA 1
ATOM 845 C C . GLY A 1 109 ? 15.074 4.231 -13.042 1.00 90.25 109 GLY A C 1
ATOM 846 O O . GLY A 1 109 ? 15.696 3.806 -14.011 1.00 90.25 109 GLY A O 1
ATOM 847 N N . THR A 1 110 ? 14.141 5.177 -13.134 1.00 86.94 110 THR A N 1
ATOM 848 C CA . THR A 1 110 ? 13.736 5.844 -14.375 1.00 86.94 110 THR A CA 1
ATOM 849 C C . THR A 1 110 ? 14.147 7.325 -14.348 1.00 86.94 110 THR A C 1
ATOM 851 O O . THR A 1 110 ? 14.173 7.926 -13.273 1.00 86.94 110 THR A O 1
ATOM 854 N N . PRO A 1 111 ? 14.509 7.946 -15.486 1.00 83.81 111 PRO A N 1
ATOM 855 C CA . PRO A 1 111 ? 14.702 9.390 -15.564 1.00 83.81 111 PRO A CA 1
ATOM 856 C C . PRO A 1 111 ? 13.514 10.195 -15.001 1.00 83.81 111 PRO A C 1
ATOM 858 O O . PRO A 1 111 ? 12.360 9.872 -15.298 1.00 83.81 111 PRO A O 1
ATOM 861 N N . PRO A 1 112 ? 13.765 11.285 -14.247 1.00 72.62 112 PRO A N 1
ATOM 862 C CA . PRO A 1 112 ? 12.698 12.196 -13.856 1.00 72.62 112 PRO A CA 1
ATOM 863 C C . PRO A 1 112 ? 12.074 12.801 -15.122 1.00 72.62 112 PRO A C 1
ATOM 865 O O . PRO A 1 112 ? 12.798 13.223 -16.022 1.00 72.62 112 PRO A O 1
ATOM 868 N N . ALA A 1 113 ? 10.741 12.853 -15.173 1.00 75.25 113 ALA A N 1
ATOM 869 C CA . ALA A 1 113 ? 9.915 13.310 -16.301 1.00 75.25 113 ALA A CA 1
ATOM 870 C C . ALA A 1 113 ? 9.598 12.299 -17.421 1.00 75.25 113 ALA A C 1
ATOM 872 O O . ALA A 1 113 ? 9.020 12.695 -18.436 1.00 75.25 113 ALA A O 1
ATOM 873 N N . LEU A 1 114 ? 9.886 11.006 -17.247 1.00 78.06 114 LEU A N 1
ATOM 874 C CA . LEU A 1 114 ? 9.210 9.997 -18.066 1.00 78.06 114 LEU A CA 1
ATOM 875 C C . LEU A 1 114 ? 7.735 9.880 -17.643 1.00 78.06 114 LEU A C 1
ATOM 877 O O . LEU A 1 114 ? 7.469 9.833 -16.439 1.00 78.06 114 LEU A O 1
ATOM 881 N N . PRO A 1 115 ? 6.784 9.862 -18.600 1.00 82.88 115 PRO A N 1
ATOM 882 C CA . PRO A 1 115 ? 5.387 9.578 -18.297 1.00 82.88 115 PRO A CA 1
ATOM 883 C C . PRO A 1 115 ? 5.252 8.197 -17.652 1.00 82.88 115 PRO A C 1
ATOM 885 O O . PRO A 1 115 ? 5.778 7.220 -18.193 1.00 82.88 115 PRO A O 1
ATOM 888 N N . MET A 1 116 ? 4.556 8.149 -16.520 1.00 82.50 116 MET A N 1
ATOM 889 C CA . MET A 1 116 ? 4.160 6.937 -15.799 1.00 82.50 116 MET A CA 1
ATOM 890 C C . MET A 1 116 ? 2.672 6.701 -15.978 1.00 82.50 116 MET A C 1
ATOM 892 O O . MET A 1 116 ? 1.947 7.722 -15.993 1.00 82.50 116 MET A O 1
#